Protein AF-A0A2G2H7H7-F1 (afdb_monomer)

Mean predicted aligned error: 3.92 Å

Nearest PDB structures (foldseek):
  6vbb-assembly1_B  TM=6.803E-01  e=1.592E-05  Acinetobacter baumannii
  7jti-assembly1_A  TM=6.020E-01  e=2.065E-05  Bos taurus
  1j7x-assembly1_A  TM=6.066E-01  e=2.857E-05  Xenopus laevis
  7jti-assembly1_C  TM=6.155E-01  e=2.007E-04  Bos taurus
  3dor-assembly1_B  TM=5.879E-01  e=1.505E-03  Chlamydia trachomatis

Structure (mmCIF, N/CA/C/O backbone):
data_AF-A0A2G2H7H7-F1
#
_entry.id   AF-A0A2G2H7H7-F1
#
loop_
_atom_site.group_PDB
_atom_site.id
_atom_site.type_symbol
_atom_site.label_atom_id
_atom_site.label_alt_id
_atom_site.label_comp_id
_atom_site.label_asym_id
_atom_site.label_entity_id
_atom_site.label_seq_id
_atom_site.pdbx_PDB_ins_code
_atom_site.Cartn_x
_atom_site.Cartn_y
_atom_site.Cartn_z
_atom_site.occupancy
_atom_site.B_iso_or_equiv
_atom_site.auth_seq_id
_atom_site.auth_comp_id
_atom_site.auth_asym_id
_atom_site.auth_atom_id
_atom_site.pdbx_PDB_model_num
ATOM 1 N N . MET A 1 1 ? -8.771 8.136 7.643 1.00 93.81 1 MET A N 1
ATOM 2 C CA . MET A 1 1 ? -8.710 7.164 6.532 1.00 93.81 1 MET A CA 1
ATOM 3 C C . MET A 1 1 ? -7.569 7.557 5.609 1.00 93.81 1 MET A C 1
ATOM 5 O O . MET A 1 1 ? -7.350 8.749 5.435 1.00 93.81 1 MET A O 1
ATOM 9 N N . VAL A 1 2 ? -6.827 6.587 5.082 1.00 97.81 2 VAL A N 1
ATOM 10 C CA . VAL A 1 2 ? -5.738 6.774 4.118 1.00 97.81 2 VAL A CA 1
ATOM 11 C C . VAL A 1 2 ? -6.057 5.892 2.916 1.00 97.81 2 VAL A C 1
ATOM 13 O O . VAL A 1 2 ? -5.964 4.669 3.007 1.00 97.81 2 VAL A O 1
ATOM 16 N N . ASP A 1 3 ? -6.485 6.512 1.821 1.00 98.25 3 ASP A N 1
ATOM 17 C CA . ASP A 1 3 ? -6.827 5.808 0.588 1.00 98.25 3 ASP A CA 1
ATOM 18 C C . ASP A 1 3 ? -5.581 5.674 -0.297 1.00 98.25 3 ASP A C 1
ATOM 20 O O . ASP A 1 3 ? -5.002 6.669 -0.733 1.00 98.25 3 ASP A O 1
ATOM 24 N N . LEU A 1 4 ? -5.136 4.437 -0.506 1.00 98.50 4 LEU A N 1
ATOM 25 C CA . LEU A 1 4 ? -3.997 4.076 -1.351 1.00 98.50 4 LEU A CA 1
ATOM 26 C C . LEU A 1 4 ? -4.438 3.263 -2.574 1.00 98.50 4 LEU A C 1
ATOM 28 O O . LEU A 1 4 ? -3.588 2.692 -3.268 1.00 98.50 4 LEU A O 1
ATOM 32 N N . ARG A 1 5 ? -5.746 3.197 -2.859 1.00 98.31 5 ARG A N 1
ATOM 33 C CA . ARG A 1 5 ? -6.246 2.592 -4.095 1.00 98.31 5 ARG A CA 1
ATOM 34 C C . ARG A 1 5 ? -5.633 3.310 -5.289 1.00 98.31 5 ARG A C 1
ATOM 36 O O . ARG A 1 5 ? -5.558 4.536 -5.313 1.00 98.31 5 ARG A O 1
ATOM 43 N N . ASN A 1 6 ? -5.198 2.538 -6.280 1.00 98.00 6 ASN A N 1
ATOM 44 C CA . ASN A 1 6 ? -4.581 3.050 -7.508 1.00 98.00 6 ASN A CA 1
ATOM 45 C C . ASN A 1 6 ? -3.296 3.870 -7.288 1.00 98.00 6 ASN A C 1
ATOM 47 O O . ASN A 1 6 ? -2.845 4.571 -8.193 1.00 98.00 6 ASN A O 1
ATOM 51 N N . ASN A 1 7 ? -2.685 3.793 -6.102 1.00 98.12 7 ASN A N 1
ATOM 52 C CA . ASN A 1 7 ? -1.407 4.435 -5.845 1.00 98.12 7 ASN A CA 1
ATOM 53 C C . ASN A 1 7 ? -0.256 3.513 -6.279 1.00 98.12 7 ASN A C 1
ATOM 55 O O . ASN A 1 7 ? 0.098 2.563 -5.579 1.00 98.12 7 ASN A O 1
ATOM 59 N N . GLY A 1 8 ? 0.348 3.832 -7.425 1.00 95.81 8 GLY A N 1
ATOM 60 C CA . GLY A 1 8 ? 1.459 3.073 -8.008 1.00 95.81 8 GLY A CA 1
ATOM 61 C C . GLY A 1 8 ? 2.809 3.221 -7.290 1.00 95.81 8 GLY A C 1
ATOM 62 O O . GLY A 1 8 ? 3.788 2.611 -7.713 1.00 95.81 8 GLY A O 1
ATOM 63 N N . GLY A 1 9 ? 2.896 4.028 -6.227 1.00 94.06 9 GLY A N 1
ATOM 64 C CA . GLY A 1 9 ? 4.106 4.191 -5.427 1.00 94.06 9 GLY A CA 1
ATOM 65 C C . GLY A 1 9 ? 4.668 5.611 -5.441 1.00 94.06 9 GLY A C 1
ATOM 66 O O . GLY A 1 9 ? 3.944 6.590 -5.292 1.00 94.06 9 GLY A O 1
ATOM 67 N N . GLY A 1 10 ? 5.994 5.726 -5.518 1.00 92.69 10 GLY A N 1
ATOM 68 C CA . GLY A 1 10 ? 6.714 6.997 -5.412 1.00 92.69 10 GLY A CA 1
ATOM 69 C C . GLY A 1 10 ? 7.839 6.945 -4.382 1.00 92.69 10 GLY A C 1
ATOM 70 O O . GLY A 1 10 ? 8.380 5.886 -4.075 1.00 92.69 10 GLY A O 1
ATOM 71 N N . ASN A 1 11 ? 8.217 8.099 -3.834 1.00 91.88 11 ASN A N 1
ATOM 72 C CA . ASN A 1 11 ? 9.375 8.190 -2.948 1.00 91.88 11 ASN A CA 1
ATOM 73 C C . ASN A 1 11 ? 8.979 8.149 -1.464 1.00 91.88 11 ASN A C 1
ATOM 75 O O . ASN A 1 11 ? 8.156 8.949 -1.013 1.00 91.88 11 ASN A O 1
ATOM 79 N N . LYS A 1 12 ? 9.662 7.312 -0.668 1.00 93.44 12 LYS A N 1
ATOM 80 C CA . LYS A 1 12 ? 9.478 7.241 0.793 1.00 93.44 12 LYS A CA 1
ATOM 81 C C . LYS A 1 12 ? 9.632 8.590 1.503 1.00 93.44 12 LYS A C 1
ATOM 83 O O . LYS A 1 12 ? 9.018 8.804 2.540 1.00 93.44 12 LYS A O 1
ATOM 88 N N . LYS A 1 13 ? 1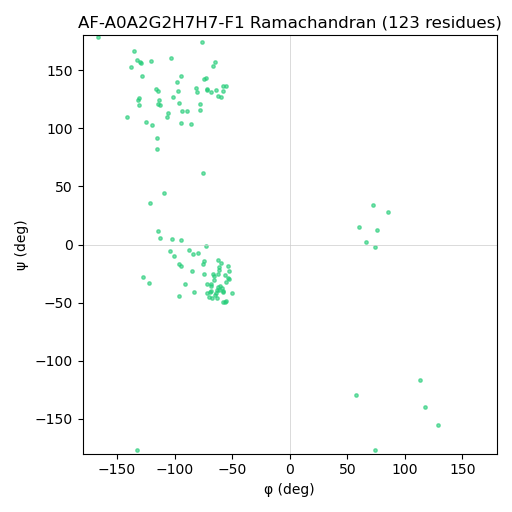0.435 9.512 0.955 1.00 95.12 13 LYS A N 1
ATOM 89 C CA . LYS A 1 13 ? 10.621 10.867 1.505 1.00 95.12 13 LYS A CA 1
ATOM 90 C C . LYS A 1 13 ? 9.319 11.677 1.518 1.00 95.12 13 LYS A C 1
ATOM 92 O O . LYS A 1 13 ? 9.187 12.564 2.351 1.00 95.12 13 LYS A O 1
ATOM 97 N N . LEU A 1 14 ? 8.376 11.356 0.629 1.00 95.94 14 LEU A N 1
ATOM 98 C CA . LEU A 1 14 ? 7.062 11.995 0.561 1.00 95.94 14 LEU A CA 1
ATOM 99 C C . LEU A 1 14 ? 6.022 11.266 1.421 1.00 95.94 14 LEU A C 1
ATOM 101 O O . LEU A 1 14 ? 5.170 11.917 2.012 1.00 95.94 14 LEU A O 1
ATOM 105 N N . SER A 1 15 ? 6.102 9.935 1.545 1.00 96.44 15 SER A N 1
ATOM 106 C CA . SER A 1 15 ? 5.137 9.158 2.339 1.00 96.44 15 SER A CA 1
ATOM 107 C C . SER A 1 15 ? 5.454 9.119 3.838 1.00 96.44 15 SER A C 1
ATOM 109 O O . SER A 1 15 ? 4.560 9.211 4.674 1.00 96.44 15 SER A O 1
ATOM 111 N N . ASP A 1 16 ? 6.724 8.978 4.217 1.00 97.00 16 ASP A N 1
ATOM 112 C CA . ASP A 1 16 ? 7.112 8.702 5.606 1.00 97.00 16 ASP A CA 1
ATOM 113 C C . ASP A 1 16 ? 6.806 9.842 6.599 1.00 97.00 16 ASP A C 1
ATOM 115 O O . ASP A 1 16 ? 6.473 9.524 7.746 1.00 97.00 16 ASP A O 1
ATOM 119 N N . PRO A 1 17 ? 6.814 11.140 6.219 1.00 97.81 17 PRO A N 1
ATOM 120 C CA . PRO A 1 17 ? 6.366 12.210 7.113 1.00 97.81 17 PRO A CA 1
ATOM 121 C C . PRO A 1 17 ? 4.941 12.010 7.658 1.00 97.81 17 PRO A C 1
ATOM 123 O O . PRO A 1 17 ? 4.674 12.352 8.814 1.00 97.81 17 PRO A O 1
ATOM 126 N N . PHE A 1 18 ? 4.042 11.381 6.890 1.00 97.56 18 PHE A N 1
ATOM 127 C CA . PHE A 1 18 ? 2.670 11.110 7.329 1.00 97.56 18 PHE A CA 1
ATOM 128 C C . PHE A 1 18 ? 2.593 10.099 8.481 1.00 97.56 18 PHE A C 1
ATOM 130 O O . PHE A 1 18 ? 1.668 10.175 9.286 1.00 97.56 18 PHE A O 1
ATOM 137 N N . LEU A 1 19 ? 3.580 9.207 8.646 1.00 97.50 19 LEU A N 1
ATOM 138 C CA . LEU A 1 19 ? 3.609 8.263 9.775 1.00 97.50 19 LEU A CA 1
ATOM 139 C C . LEU A 1 19 ? 3.662 8.992 11.121 1.00 97.50 19 LEU A C 1
ATOM 141 O O . LEU A 1 19 ? 3.057 8.548 12.095 1.00 97.50 19 LEU A O 1
ATOM 145 N N . LYS A 1 20 ? 4.370 10.129 11.176 1.00 95.50 20 LYS A N 1
ATOM 146 C CA . LYS A 1 20 ? 4.448 10.959 12.382 1.00 95.50 20 LYS A CA 1
ATOM 147 C C . LYS A 1 20 ? 3.110 11.640 12.670 1.00 95.50 20 LYS A C 1
ATOM 149 O O . LYS A 1 20 ? 2.700 11.676 13.824 1.00 95.50 20 LYS A O 1
ATOM 154 N N . LEU A 1 21 ? 2.432 12.139 11.634 1.00 96.25 21 LEU A N 1
ATOM 155 C CA . LEU A 1 21 ? 1.134 12.818 11.752 1.00 96.25 21 LEU A CA 1
ATOM 156 C C . LEU A 1 21 ? 0.010 11.862 12.173 1.00 96.25 21 LEU A C 1
ATOM 158 O O . LEU A 1 21 ? -0.894 12.246 12.909 1.00 96.25 21 LEU A O 1
ATOM 162 N N . LEU A 1 22 ? 0.083 10.611 11.719 1.00 96.50 22 LEU A N 1
ATOM 163 C CA . LEU A 1 22 ? -0.917 9.579 11.988 1.00 96.50 22 LEU A CA 1
ATOM 164 C C . LEU A 1 22 ? -0.655 8.804 13.290 1.00 96.50 22 LEU A C 1
ATOM 166 O O . LEU A 1 22 ? -1.471 7.976 13.697 1.00 96.50 22 LEU A O 1
ATOM 170 N N . LYS A 1 23 ? 0.462 9.067 13.980 1.00 94.69 23 LYS A N 1
AT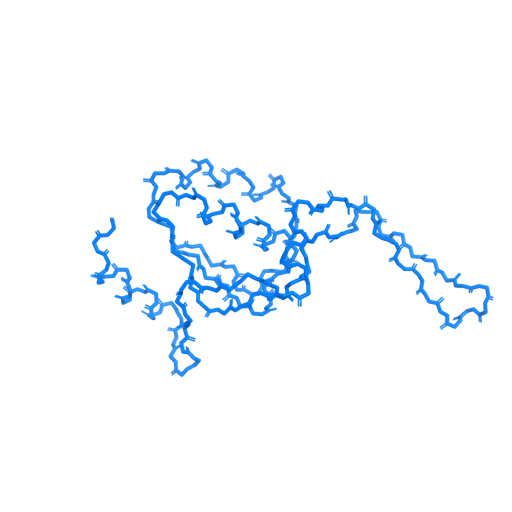OM 171 C CA . LYS A 1 23 ? 0.779 8.419 15.255 1.00 94.69 23 LYS A CA 1
ATOM 172 C C . LYS A 1 23 ? -0.277 8.775 16.309 1.00 94.69 23 LYS A C 1
ATOM 174 O O . LYS A 1 23 ? -0.557 9.945 16.550 1.00 94.69 23 LYS A O 1
ATOM 179 N N . GLY A 1 24 ? -0.836 7.754 16.962 1.00 93.19 24 GLY A N 1
ATOM 180 C CA . GLY A 1 24 ? -1.881 7.923 17.981 1.00 93.19 24 GLY A CA 1
ATOM 181 C C . GLY A 1 24 ? -3.269 8.249 17.418 1.00 93.19 24 GLY A C 1
ATOM 182 O O . GLY A 1 24 ? -4.143 8.649 18.178 1.00 93.19 24 GLY A O 1
ATOM 183 N N . LYS A 1 25 ? -3.473 8.109 16.102 1.00 94.75 25 LYS A N 1
ATOM 184 C CA . LYS A 1 25 ? -4.783 8.220 15.450 1.00 94.75 25 LYS A CA 1
ATOM 185 C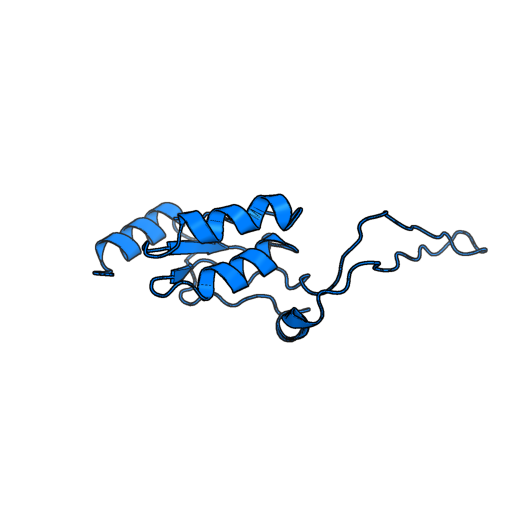 C . LYS A 1 25 ? -5.319 6.833 15.092 1.00 94.75 25 LYS A C 1
ATOM 187 O O . LYS A 1 25 ? -4.543 5.888 14.951 1.00 94.75 25 LYS A O 1
ATOM 192 N N . ASN A 1 26 ? -6.628 6.753 14.874 1.00 95.56 26 ASN A N 1
ATOM 193 C CA . ASN A 1 26 ? -7.258 5.599 14.238 1.00 95.56 26 ASN A CA 1
ATOM 194 C C . ASN A 1 26 ? -7.018 5.681 12.723 1.00 95.56 26 ASN A C 1
ATOM 196 O O . ASN A 1 26 ? -7.372 6.673 12.077 1.00 95.56 26 ASN A O 1
ATOM 200 N N . VAL A 1 27 ? -6.371 4.663 12.157 1.00 97.56 27 VAL A N 1
ATOM 201 C CA . VAL A 1 27 ? -5.888 4.667 10.772 1.00 97.56 27 VAL A CA 1
ATOM 202 C C . VAL A 1 27 ? -6.536 3.534 9.990 1.00 97.56 27 VAL A C 1
ATOM 204 O O . VAL A 1 27 ? -6.125 2.387 10.068 1.00 97.56 27 VAL A O 1
ATOM 207 N N . PHE A 1 28 ? -7.516 3.876 9.166 1.00 98.31 28 PHE A N 1
ATOM 208 C CA . PHE A 1 28 ? -8.127 2.945 8.219 1.00 98.31 28 PHE A CA 1
ATOM 209 C C . PHE A 1 28 ? -7.416 3.082 6.875 1.00 98.31 28 PHE A C 1
ATOM 211 O O . PHE A 1 28 ? -7.445 4.168 6.290 1.00 98.31 28 PHE A O 1
ATOM 218 N N . ILE A 1 29 ? -6.730 2.028 6.440 1.00 98.69 29 ILE A N 1
ATOM 219 C CA . ILE A 1 29 ? -5.914 1.984 5.220 1.00 98.69 29 ILE A CA 1
ATOM 220 C C . ILE A 1 29 ? -6.725 1.264 4.152 1.00 98.69 29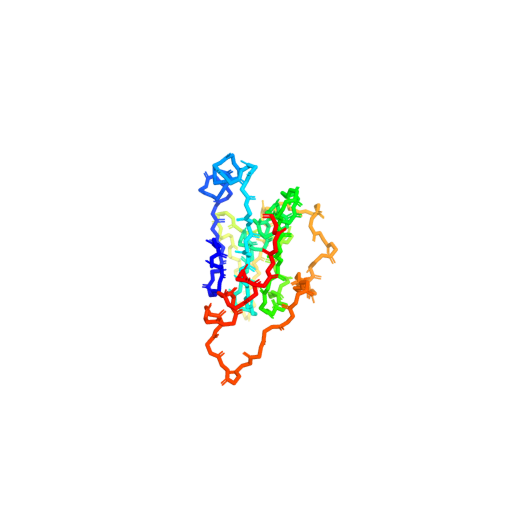 ILE A C 1
ATOM 222 O O . ILE A 1 29 ? -7.158 0.146 4.404 1.00 98.69 29 ILE A O 1
ATOM 226 N N . ILE A 1 30 ? -6.907 1.859 2.977 1.00 98.75 30 ILE A N 1
ATOM 227 C CA . ILE A 1 30 ? -7.639 1.221 1.876 1.00 98.75 30 ILE A CA 1
ATOM 228 C C . ILE A 1 30 ? -6.669 0.939 0.734 1.00 98.75 30 ILE A C 1
ATOM 230 O O . ILE A 1 30 ? -6.016 1.861 0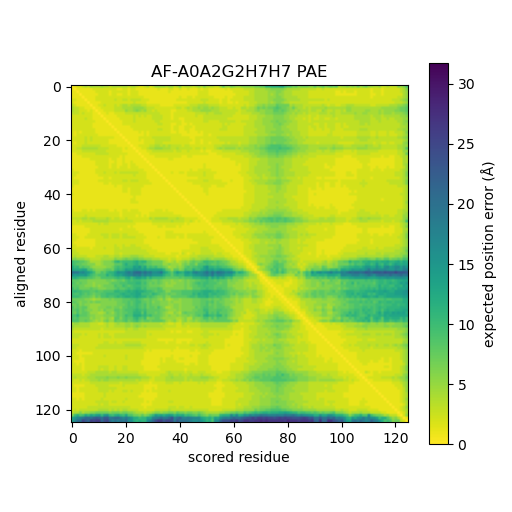.249 1.00 98.75 30 ILE A O 1
ATOM 234 N N . THR A 1 31 ? -6.576 -0.315 0.291 1.00 98.88 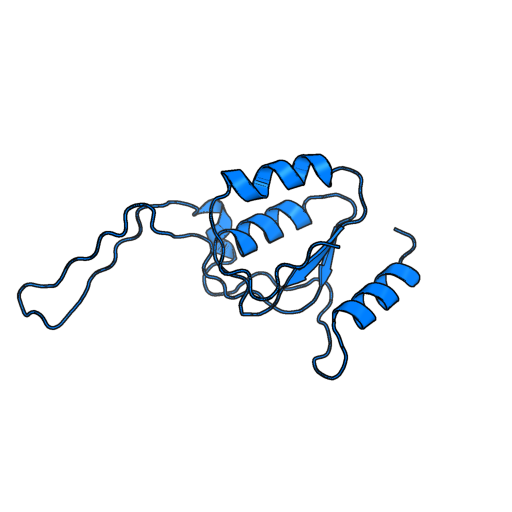31 THR A N 1
ATOM 235 C CA . THR A 1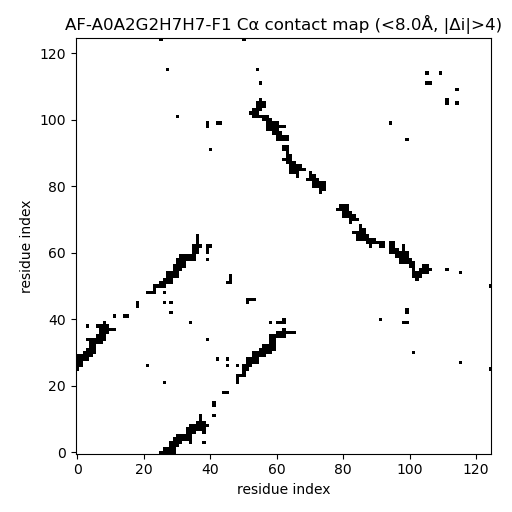 31 ? -5.725 -0.710 -0.846 1.00 98.88 31 THR A CA 1
ATOM 236 C C . THR A 1 31 ? -6.479 -1.552 -1.858 1.00 98.88 31 THR A C 1
ATOM 238 O O . THR A 1 31 ? -7.449 -2.222 -1.513 1.00 98.88 31 THR A O 1
ATOM 241 N N . ASN A 1 32 ? -5.993 -1.574 -3.097 1.00 98.56 32 ASN A N 1
ATOM 242 C CA . ASN A 1 32 ? -6.432 -2.516 -4.125 1.00 98.56 32 ASN A CA 1
ATOM 243 C C . ASN A 1 32 ? -5.231 -3.157 -4.841 1.00 98.56 32 ASN A C 1
ATOM 245 O O . ASN A 1 32 ? -4.080 -2.869 -4.513 1.00 98.56 32 ASN A O 1
ATOM 249 N N . SER A 1 33 ? -5.494 -3.991 -5.850 1.00 97.94 33 SER A N 1
ATOM 250 C CA . SER A 1 33 ? -4.450 -4.622 -6.672 1.00 97.94 33 SER A CA 1
ATOM 251 C C . SER A 1 33 ? -3.580 -3.626 -7.452 1.00 97.94 33 SER A C 1
ATOM 253 O O . SER A 1 33 ? -2.517 -3.998 -7.933 1.00 97.94 33 SER A O 1
ATOM 255 N N . PHE A 1 34 ? -3.988 -2.356 -7.545 1.00 98.25 34 PHE A N 1
ATOM 256 C CA . PHE A 1 34 ? -3.209 -1.268 -8.144 1.00 98.25 34 PHE A CA 1
ATOM 257 C C . PHE A 1 34 ? -2.393 -0.466 -7.117 1.00 98.25 34 PHE A C 1
ATOM 259 O O . PHE A 1 34 ? -1.762 0.529 -7.473 1.00 98.25 34 PHE A O 1
ATOM 266 N N . THR A 1 35 ? -2.393 -0.866 -5.844 1.00 98.69 35 THR A N 1
ATOM 267 C CA . THR A 1 35 ? -1.444 -0.362 -4.849 1.00 98.69 35 THR A CA 1
ATOM 268 C C . THR A 1 35 ? -0.101 -1.072 -5.052 1.00 98.69 35 THR A C 1
ATOM 270 O O . THR A 1 35 ? -0.021 -2.290 -4.881 1.00 98.69 35 THR A O 1
ATOM 273 N N . VAL A 1 36 ? 0.947 -0.323 -5.419 1.00 97.50 36 VAL A N 1
ATOM 274 C CA . VAL A 1 36 ? 2.253 -0.873 -5.848 1.00 97.50 36 VAL A CA 1
ATOM 275 C C . VAL A 1 36 ? 3.425 -0.169 -5.148 1.00 97.50 36 VAL A C 1
ATOM 277 O O . VAL A 1 36 ? 3.306 0.972 -4.686 1.00 97.50 36 VAL A O 1
ATOM 280 N N . SER A 1 37 ? 4.591 -0.816 -5.084 1.00 95.94 37 SER A N 1
ATOM 281 C CA . SER A 1 37 ? 5.876 -0.179 -4.772 1.00 95.94 37 SER A CA 1
ATOM 282 C C . SER A 1 37 ? 5.853 0.533 -3.415 1.00 95.94 37 SER A C 1
ATOM 284 O O . SER A 1 37 ? 5.469 -0.051 -2.397 1.00 95.94 37 SER A O 1
ATOM 286 N N . ASN A 1 38 ? 6.265 1.801 -3.340 1.00 97.00 38 ASN A N 1
ATOM 287 C CA . ASN A 1 38 ? 6.302 2.530 -2.076 1.00 97.00 38 ASN A CA 1
ATOM 288 C C . ASN A 1 38 ? 4.918 2.671 -1.413 1.00 97.00 38 ASN A C 1
ATOM 290 O O . ASN A 1 38 ? 4.869 2.838 -0.198 1.00 97.00 38 ASN A O 1
ATOM 294 N N . ALA A 1 39 ? 3.804 2.564 -2.145 1.00 98.25 39 ALA A N 1
ATOM 295 C CA . ALA A 1 39 ? 2.477 2.555 -1.527 1.00 98.25 39 ALA A CA 1
ATOM 296 C C . ALA A 1 39 ? 2.252 1.269 -0.712 1.00 98.25 39 ALA A C 1
ATOM 298 O O . ALA A 1 39 ? 1.701 1.312 0.391 1.00 98.25 39 ALA A O 1
ATOM 299 N N . GLU A 1 40 ? 2.779 0.135 -1.181 1.00 98.50 40 GLU A N 1
ATOM 300 C CA . GLU A 1 40 ? 2.809 -1.114 -0.417 1.00 98.50 40 GLU A CA 1
ATOM 301 C C . GLU A 1 40 ? 3.756 -0.991 0.785 1.00 98.50 40 GLU A C 1
ATOM 303 O O . GLU A 1 40 ? 3.379 -1.293 1.920 1.00 98.50 40 GLU A O 1
ATOM 308 N N . GLN A 1 41 ? 4.960 -0.438 0.588 1.00 98.06 41 GLN A N 1
ATOM 309 C CA . GLN A 1 41 ? 5.893 -0.191 1.698 1.00 98.06 41 GLN A CA 1
ATOM 310 C C . GLN A 1 41 ? 5.272 0.706 2.774 1.00 98.06 41 GLN A C 1
ATOM 312 O O . GLN A 1 41 ? 5.462 0.478 3.971 1.00 98.06 41 GLN A O 1
ATOM 317 N N . PHE A 1 42 ? 4.531 1.732 2.359 1.00 98.50 42 PHE A N 1
ATOM 318 C CA . PHE A 1 42 ? 3.826 2.639 3.249 1.00 98.50 42 PHE A CA 1
ATOM 319 C C . PHE A 1 42 ? 2.669 1.936 3.963 1.00 98.50 42 PHE A C 1
ATOM 321 O O . PHE A 1 42 ? 2.551 2.088 5.176 1.00 98.50 42 PHE A O 1
ATOM 328 N N . THR A 1 43 ? 1.914 1.074 3.276 1.00 98.62 43 THR A N 1
ATOM 329 C CA . THR A 1 43 ? 0.892 0.203 3.884 1.00 98.62 43 THR A CA 1
ATOM 330 C C . THR A 1 43 ? 1.492 -0.645 5.011 1.00 98.62 43 THR A C 1
ATOM 332 O O . THR A 1 43 ? 0.993 -0.608 6.135 1.00 98.62 43 THR A O 1
ATOM 335 N N . VAL A 1 44 ? 2.630 -1.318 4.783 1.00 98.44 44 VAL A N 1
ATOM 336 C CA . VAL A 1 44 ? 3.323 -2.102 5.831 1.00 98.44 44 VAL A CA 1
ATOM 337 C C . VAL A 1 44 ? 3.720 -1.236 7.030 1.00 98.44 44 VAL A C 1
ATOM 339 O O . VAL A 1 44 ? 3.673 -1.698 8.171 1.00 98.44 44 VAL A O 1
ATOM 342 N N . LYS A 1 45 ? 4.136 0.015 6.801 1.00 98.12 45 LYS A N 1
ATOM 343 C CA . LYS A 1 45 ? 4.491 0.947 7.883 1.00 98.12 45 LYS A CA 1
ATOM 344 C C . LYS A 1 45 ? 3.252 1.435 8.638 1.00 98.12 45 LYS A C 1
ATOM 346 O O . LYS A 1 45 ? 3.292 1.475 9.864 1.00 98.12 45 LYS A O 1
ATOM 351 N N . LEU A 1 46 ? 2.163 1.759 7.940 1.00 98.31 46 LEU A N 1
ATOM 352 C CA . LEU A 1 46 ? 0.900 2.194 8.540 1.00 98.31 46 LEU A CA 1
ATOM 353 C C . LEU A 1 46 ? 0.283 1.099 9.415 1.00 98.31 46 LEU A C 1
ATOM 355 O O . LEU A 1 46 ? -0.153 1.405 10.519 1.00 98.31 46 LEU A O 1
ATOM 359 N N . LYS A 1 47 ? 0.346 -0.175 8.998 1.00 97.56 47 LYS A N 1
ATOM 360 C CA . LYS A 1 47 ? -0.123 -1.324 9.802 1.00 97.56 47 LYS A CA 1
ATOM 361 C C . LYS A 1 47 ? 0.592 -1.475 11.154 1.00 97.56 47 LYS A C 1
ATOM 363 O O . LYS A 1 47 ? 0.114 -2.199 12.015 1.00 97.56 47 LYS A O 1
ATOM 368 N N . LYS A 1 48 ? 1.739 -0.814 11.363 1.00 96.69 48 LYS A N 1
ATOM 369 C CA . LYS A 1 48 ? 2.448 -0.802 12.658 1.00 96.69 48 LYS A CA 1
ATOM 370 C C . LYS A 1 48 ? 1.913 0.252 13.630 1.00 96.69 48 LYS A C 1
ATOM 372 O O . LYS A 1 48 ? 2.350 0.289 14.779 1.00 96.69 48 LYS A O 1
ATOM 377 N N . ILE A 1 49 ? 1.023 1.141 13.190 1.00 96.06 49 ILE A N 1
ATOM 378 C CA . ILE A 1 49 ? 0.341 2.084 14.079 1.00 96.06 49 ILE A CA 1
ATOM 379 C C . ILE A 1 49 ? -0.667 1.289 14.917 1.00 96.06 49 ILE A C 1
ATOM 381 O O . ILE A 1 49 ? -1.410 0.478 14.378 1.00 96.06 49 ILE A O 1
ATOM 385 N N . LYS A 1 50 ? -0.686 1.524 16.238 1.00 93.06 50 LYS A N 1
ATOM 386 C CA . LYS A 1 50 ? -1.458 0.729 17.216 1.00 93.06 50 LYS A CA 1
ATOM 387 C C . LYS A 1 50 ? -2.931 0.533 16.825 1.00 93.06 50 LYS A C 1
ATOM 389 O O . LYS A 1 50 ? -3.443 -0.566 16.969 1.00 93.06 50 LYS A O 1
ATOM 394 N N . ASN A 1 51 ? -3.570 1.586 16.317 1.00 93.56 51 ASN A N 1
ATOM 395 C CA . ASN A 1 51 ? -4.986 1.596 15.953 1.00 93.56 51 ASN A CA 1
ATOM 396 C C . ASN A 1 51 ? -5.163 1.642 14.426 1.00 93.56 51 ASN A C 1
ATOM 398 O O . ASN A 1 51 ? -5.924 2.461 13.907 1.00 93.56 51 ASN A O 1
ATOM 402 N N . ALA A 1 52 ? -4.3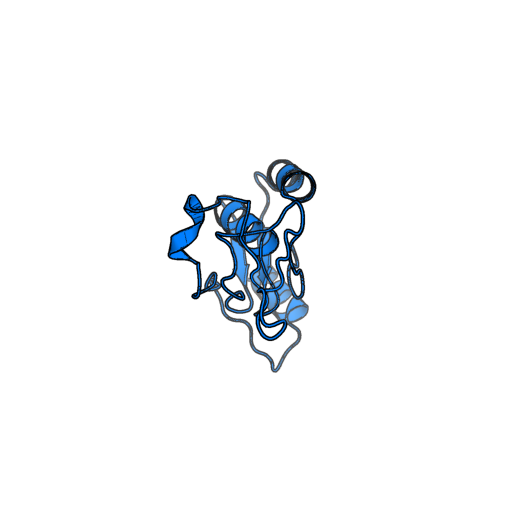95 0.831 13.695 1.00 97.00 52 ALA A N 1
ATOM 403 C CA . ALA A 1 52 ? -4.525 0.708 12.249 1.00 97.00 52 ALA A CA 1
ATOM 404 C C . ALA A 1 52 ? -5.355 -0.516 11.851 1.00 97.00 52 ALA A C 1
ATOM 406 O O . ALA A 1 52 ? -5.185 -1.590 12.421 1.00 97.00 52 ALA A O 1
ATOM 407 N N . LEU A 1 53 ? -6.199 -0.351 10.835 1.00 97.81 53 LEU A N 1
ATOM 408 C CA . LEU A 1 53 ? -6.973 -1.420 10.214 1.00 97.81 53 LEU A CA 1
ATOM 409 C C . LEU A 1 53 ? -6.824 -1.334 8.695 1.00 97.81 53 LEU A C 1
ATOM 411 O O . LEU A 1 53 ? -7.076 -0.287 8.095 1.00 97.81 53 LEU A O 1
ATOM 415 N N . HIS A 1 54 ? -6.384 -2.423 8.071 1.00 98.62 54 HIS A N 1
ATOM 416 C CA . HIS A 1 54 ? -6.181 -2.513 6.629 1.00 98.62 54 HIS A CA 1
ATOM 417 C C . HIS A 1 54 ? -7.403 -3.144 5.954 1.00 98.62 54 HIS A C 1
ATOM 419 O O . HIS A 1 54 ? -7.791 -4.265 6.266 1.00 98.62 54 HIS A O 1
ATOM 425 N N . LEU A 1 55 ? -8.003 -2.412 5.022 1.00 98.69 55 LEU A N 1
ATOM 426 C CA . LEU A 1 55 ? -9.228 -2.744 4.308 1.00 98.69 55 LEU A CA 1
ATOM 427 C C . LEU A 1 55 ? -8.978 -2.814 2.794 1.00 98.69 55 LEU A C 1
ATOM 429 O O . LEU A 1 55 ? -8.060 -2.179 2.268 1.00 98.69 55 LEU A O 1
ATOM 433 N N . GLY A 1 56 ? -9.849 -3.520 2.081 1.00 98.44 56 GLY A N 1
ATOM 434 C CA . GLY A 1 56 ? -9.913 -3.491 0.618 1.00 98.44 56 GLY A CA 1
ATOM 435 C C . GLY A 1 56 ? -9.504 -4.821 0.016 1.00 98.44 56 GLY A C 1
ATOM 436 O O . GLY A 1 56 ? -10.173 -5.827 0.233 1.00 98.44 56 GLY A O 1
ATOM 437 N N . GLN A 1 57 ? -8.418 -4.832 -0.748 1.00 98.50 57 GLN A N 1
ATOM 438 C CA . GLN A 1 57 ? -7.899 -6.031 -1.399 1.00 98.50 57 GLN A CA 1
ATOM 439 C C . GLN A 1 57 ? -6.393 -6.171 -1.256 1.00 98.50 57 GLN A C 1
ATOM 441 O O . GLN A 1 57 ? -5.694 -5.224 -0.888 1.00 98.50 57 GLN A O 1
ATOM 446 N N . VAL A 1 58 ? -5.912 -7.374 -1.583 1.00 98.69 58 VAL A N 1
ATOM 447 C CA . VAL A 1 58 ? -4.484 -7.653 -1.699 1.00 98.69 58 VAL A CA 1
ATOM 448 C C . VAL A 1 58 ? -3.836 -6.678 -2.684 1.00 98.69 58 VAL A C 1
ATOM 450 O O . VAL A 1 58 ? -4.405 -6.363 -3.731 1.00 98.69 58 VAL A O 1
ATOM 453 N N . THR A 1 59 ? -2.671 -6.162 -2.307 1.00 98.75 59 THR A N 1
ATOM 454 C CA . THR A 1 59 ? -1.869 -5.272 -3.156 1.00 98.75 59 THR A CA 1
ATOM 455 C C . THR A 1 59 ? -1.144 -6.050 -4.258 1.00 98.75 59 THR A C 1
ATOM 457 O O . THR A 1 59 ? -1.188 -7.278 -4.282 1.00 98.75 59 THR A O 1
ATOM 460 N N . MET A 1 60 ? -0.471 -5.352 -5.177 1.00 98.38 60 MET A N 1
ATOM 461 C CA . MET A 1 60 ? 0.170 -5.978 -6.343 1.00 98.38 60 MET A CA 1
ATOM 462 C C . MET A 1 60 ? 1.284 -6.974 -5.984 1.00 98.38 60 MET A C 1
ATOM 464 O O . MET A 1 60 ? 1.450 -7.984 -6.663 1.00 98.38 60 MET A O 1
ATOM 468 N N . GLY A 1 61 ? 2.068 -6.697 -4.938 1.00 97.75 61 GLY A N 1
ATOM 469 C CA . GLY A 1 61 ? 3.224 -7.508 -4.563 1.00 97.75 61 GLY A CA 1
ATOM 470 C C . GLY A 1 61 ? 4.514 -7.146 -5.292 1.00 97.75 61 GLY A C 1
ATOM 471 O O . GLY A 1 61 ? 5.368 -8.013 -5.440 1.00 97.75 61 GLY A O 1
ATOM 472 N N . ALA A 1 62 ? 4.689 -5.897 -5.723 1.00 95.69 62 ALA A N 1
ATOM 473 C CA . ALA A 1 62 ? 5.946 -5.413 -6.296 1.00 95.69 62 ALA A CA 1
ATOM 474 C C . ALA A 1 62 ? 6.524 -4.332 -5.373 1.00 95.69 62 ALA A C 1
ATOM 476 O O . ALA A 1 62 ? 6.310 -3.137 -5.574 1.00 95.69 62 ALA A O 1
ATOM 477 N N . ILE A 1 63 ? 7.217 -4.760 -4.312 1.00 96.19 63 ILE A N 1
ATOM 478 C CA . ILE A 1 63 ? 7.502 -3.941 -3.118 1.00 96.19 63 ILE A CA 1
ATOM 479 C C . ILE A 1 63 ? 8.989 -3.904 -2.739 1.00 96.19 63 ILE A C 1
ATOM 481 O O . ILE A 1 63 ? 9.445 -2.931 -2.126 1.00 96.19 63 ILE A O 1
ATOM 485 N N . SER A 1 64 ? 9.744 -4.947 -3.076 1.00 94.31 64 SER A N 1
ATOM 486 C CA . SER A 1 64 ? 11.098 -5.202 -2.558 1.00 94.31 64 SER A CA 1
ATOM 487 C C . SER A 1 64 ? 12.206 -4.696 -3.471 1.00 94.31 64 SER A C 1
ATOM 489 O O . SER A 1 64 ? 13.337 -4.526 -3.016 1.00 94.31 64 SER A O 1
ATOM 491 N N . TYR A 1 65 ? 11.871 -4.416 -4.727 1.00 90.25 65 TYR A N 1
ATOM 492 C CA . TYR A 1 65 ? 12.799 -3.965 -5.753 1.00 90.25 65 TYR A CA 1
ATOM 493 C C . TYR A 1 65 ? 12.268 -2.710 -6.447 1.00 90.25 65 TYR A C 1
ATOM 495 O O . TYR A 1 65 ? 11.068 -2.431 -6.436 1.00 90.25 65 TYR A O 1
ATOM 503 N N . GLY A 1 66 ? 13.166 -1.918 -7.027 1.00 85.00 66 GLY A N 1
ATOM 504 C CA . GLY A 1 66 ? 12.802 -0.679 -7.706 1.00 85.00 66 GLY A CA 1
ATOM 505 C C . GLY A 1 66 ? 13.933 -0.117 -8.555 1.00 85.00 66 GLY A C 1
ATOM 506 O O . GLY A 1 66 ? 15.031 -0.677 -8.602 1.00 85.00 66 GLY A O 1
ATOM 507 N N . MET A 1 67 ? 13.633 0.996 -9.220 1.00 85.00 67 MET A N 1
ATOM 508 C CA . MET A 1 67 ? 14.547 1.725 -10.094 1.00 85.00 67 MET A CA 1
ATOM 509 C C . MET A 1 67 ? 14.523 3.213 -9.729 1.00 85.00 67 MET A C 1
ATOM 511 O O . MET A 1 67 ? 13.457 3.826 -9.719 1.00 85.00 67 MET A O 1
ATOM 515 N N . ASN A 1 68 ? 15.686 3.800 -9.457 1.00 80.31 68 ASN A N 1
ATOM 516 C CA . ASN A 1 68 ? 15.865 5.241 -9.286 1.00 80.31 68 ASN A CA 1
ATOM 517 C C . ASN A 1 68 ? 16.342 5.903 -10.578 1.00 80.31 68 ASN A C 1
ATOM 519 O O . ASN A 1 68 ? 15.849 6.973 -10.924 1.00 80.31 68 ASN A O 1
ATOM 523 N N . TYR A 1 69 ? 17.310 5.293 -11.267 1.00 76.94 69 TYR A N 1
ATOM 524 C CA . TYR A 1 69 ? 17.996 5.927 -12.399 1.00 76.94 69 TYR A CA 1
ATOM 525 C C . TYR A 1 69 ? 17.543 5.410 -13.767 1.00 76.94 69 TYR A C 1
ATOM 527 O O . TYR A 1 69 ? 17.931 5.972 -14.786 1.00 76.94 69 TYR A O 1
ATOM 535 N N . GLY A 1 70 ? 16.678 4.391 -13.800 1.00 70.50 70 GLY A N 1
ATOM 536 C CA . GLY A 1 70 ? 16.028 3.968 -15.040 1.00 70.50 70 GLY A CA 1
ATOM 537 C C . GLY A 1 70 ? 16.957 3.253 -16.021 1.00 70.50 70 GLY A C 1
ATOM 538 O O . GLY A 1 70 ? 16.806 3.443 -17.223 1.00 70.50 70 GLY A O 1
ATOM 539 N N . TYR A 1 71 ? 17.934 2.480 -15.533 1.00 80.44 71 TYR A N 1
ATOM 540 C CA . TYR A 1 71 ? 18.850 1.764 -16.417 1.00 80.44 71 TYR A CA 1
ATOM 541 C C . TYR A 1 71 ? 18.093 0.800 -17.327 1.00 80.44 71 TYR A C 1
ATOM 543 O O . TYR A 1 71 ? 17.317 -0.040 -16.870 1.00 80.44 71 TYR A O 1
ATOM 551 N N . ASP A 1 72 ? 18.346 0.940 -18.620 1.00 87.38 72 ASP A N 1
ATOM 552 C CA . ASP A 1 72 ? 17.654 0.216 -19.666 1.00 87.38 72 ASP A CA 1
ATOM 553 C C . ASP A 1 72 ? 18.666 -0.164 -20.742 1.00 87.38 72 ASP A C 1
ATOM 555 O O . ASP A 1 72 ? 19.223 0.695 -21.431 1.00 87.38 72 ASP A O 1
ATOM 559 N N . TYR A 1 73 ? 18.960 -1.459 -20.826 1.00 90.00 73 TYR A N 1
ATOM 560 C CA . TYR A 1 73 ? 19.975 -1.980 -21.728 1.00 90.00 73 TYR A CA 1
ATOM 561 C C . TYR A 1 73 ? 19.324 -2.827 -22.809 1.00 90.00 73 TYR A C 1
ATOM 563 O O . TYR A 1 73 ? 18.709 -3.860 -22.532 1.00 90.00 73 TYR A O 1
ATOM 571 N N . LEU A 1 74 ? 19.512 -2.422 -24.063 1.00 94.62 74 LEU A N 1
ATOM 572 C CA . LEU A 1 74 ? 19.193 -3.263 -25.205 1.00 94.62 74 LEU A CA 1
ATOM 573 C C . LEU A 1 74 ? 20.334 -4.262 -25.423 1.00 94.62 74 LEU A C 1
ATOM 575 O O . LEU A 1 74 ? 21.509 -3.897 -25.450 1.00 94.62 74 LEU A O 1
ATOM 579 N N . THR A 1 75 ? 19.990 -5.533 -25.573 1.00 93.12 75 THR A N 1
ATOM 580 C CA . THR A 1 75 ? 20.963 -6.577 -25.923 1.00 93.12 75 THR A CA 1
ATOM 581 C C . THR A 1 75 ? 21.540 -6.355 -27.328 1.00 93.12 75 THR A C 1
ATOM 583 O O . THR A 1 75 ? 20.871 -5.741 -28.162 1.00 93.12 75 THR A O 1
ATOM 586 N N . PRO A 1 76 ? 22.741 -6.884 -27.646 1.00 95.25 76 PRO A N 1
ATOM 587 C CA . PRO A 1 76 ? 23.368 -6.684 -28.957 1.00 95.25 76 PRO A CA 1
ATOM 588 C C . PRO A 1 76 ? 22.522 -7.124 -30.161 1.00 95.25 76 PRO A C 1
ATOM 590 O O . PRO A 1 76 ? 22.686 -6.578 -31.246 1.00 95.25 76 PRO A O 1
ATOM 593 N N . SER A 1 77 ? 21.603 -8.083 -29.988 1.00 95.38 77 SER A N 1
ATOM 594 C CA . SER A 1 77 ? 20.682 -8.505 -31.054 1.00 95.38 77 SER A CA 1
ATOM 595 C C . SER A 1 77 ? 19.559 -7.502 -31.335 1.00 95.38 77 SER A C 1
ATOM 597 O O . SER A 1 77 ? 18.839 -7.648 -32.318 1.00 95.38 77 SER A O 1
ATOM 599 N N . GLY A 1 78 ? 19.344 -6.528 -30.448 1.00 94.44 78 GLY A N 1
ATOM 600 C CA . GLY A 1 78 ? 18.211 -5.608 -30.503 1.00 94.44 78 GLY A CA 1
ATOM 601 C C . GLY A 1 78 ? 16.867 -6.224 -30.097 1.00 94.44 78 GLY A C 1
ATOM 602 O O . GLY A 1 78 ? 15.865 -5.516 -30.079 1.00 94.44 78 GLY A O 1
ATOM 603 N N . SER A 1 79 ? 16.816 -7.520 -29.768 1.00 96.50 79 SER A N 1
ATOM 604 C CA . SER A 1 79 ? 15.552 -8.242 -29.535 1.00 96.50 79 SER A CA 1
ATOM 605 C C . SER A 1 79 ? 15.122 -8.296 -28.070 1.00 96.50 79 SER A C 1
ATOM 607 O O . SER A 1 79 ? 13.958 -8.563 -27.788 1.00 96.50 79 SER A O 1
ATOM 609 N N . PHE A 1 80 ? 16.041 -8.055 -27.133 1.00 94.88 80 PHE A N 1
ATOM 610 C CA . PHE A 1 80 ? 15.759 -8.129 -25.699 1.00 94.88 80 PHE A CA 1
ATOM 611 C C . PHE A 1 80 ? 16.195 -6.866 -24.976 1.00 94.88 80 PHE A C 1
ATOM 613 O O . PHE A 1 80 ? 17.237 -6.287 -25.299 1.00 94.88 80 PHE A O 1
ATOM 620 N N . ARG A 1 81 ? 15.416 -6.504 -23.958 1.00 92.12 81 ARG A N 1
ATOM 621 C CA . ARG A 1 81 ? 15.655 -5.378 -23.062 1.00 92.12 81 ARG A CA 1
ATOM 622 C C . ARG A 1 81 ? 15.883 -5.893 -21.644 1.00 92.12 81 ARG A C 1
ATOM 624 O O . ARG A 1 81 ? 15.131 -6.743 -21.173 1.00 92.12 81 ARG A O 1
ATOM 631 N N . ILE A 1 82 ? 16.914 -5.386 -20.980 1.00 90.69 82 ILE A N 1
ATOM 632 C CA . ILE A 1 82 ? 17.273 -5.733 -19.605 1.00 90.69 82 ILE A CA 1
ATOM 633 C C . ILE A 1 82 ? 17.091 -4.485 -18.745 1.00 90.69 82 ILE A C 1
ATOM 635 O O . ILE A 1 82 ? 17.734 -3.465 -18.991 1.00 90.69 82 ILE A O 1
ATOM 639 N N . LEU A 1 83 ? 16.233 -4.590 -17.729 1.00 87.44 83 LEU A N 1
ATOM 640 C CA . LEU A 1 83 ? 15.970 -3.532 -16.755 1.00 87.44 83 LEU A CA 1
ATOM 641 C C . LEU A 1 83 ? 16.434 -4.004 -15.369 1.00 87.44 83 LEU A C 1
ATOM 643 O O . LEU A 1 83 ? 15.675 -4.677 -14.668 1.00 87.44 83 LEU A O 1
ATOM 647 N N . PRO A 1 84 ? 17.689 -3.729 -14.973 1.00 86.75 84 PRO A N 1
ATOM 648 C CA . PRO A 1 84 ? 18.160 -4.073 -13.643 1.00 86.75 84 PRO A CA 1
ATOM 649 C C . PRO A 1 84 ? 17.581 -3.118 -12.597 1.00 86.75 84 PRO A C 1
ATOM 651 O O . PRO A 1 84 ? 17.465 -1.910 -12.803 1.00 86.75 84 PRO A O 1
ATOM 654 N N . THR A 1 85 ? 17.264 -3.669 -11.432 1.00 87.25 85 THR A N 1
ATOM 655 C CA . THR A 1 85 ? 16.833 -2.898 -10.264 1.00 87.25 85 THR A CA 1
ATOM 656 C C . THR A 1 85 ? 18.056 -2.335 -9.542 1.00 87.25 85 THR A C 1
ATOM 658 O O . THR A 1 85 ? 19.014 -3.070 -9.305 1.00 87.25 85 THR A O 1
ATOM 661 N N . ASP A 1 86 ? 18.023 -1.064 -9.149 1.00 85.50 86 ASP A N 1
ATOM 662 C CA . ASP A 1 86 ? 19.117 -0.370 -8.443 1.00 85.50 86 ASP A CA 1
ATOM 663 C C . ASP A 1 86 ? 18.747 0.005 -6.991 1.00 85.50 86 ASP A C 1
ATOM 665 O O . ASP A 1 86 ? 19.508 0.671 -6.285 1.00 85.50 86 ASP A O 1
ATOM 669 N N . MET A 1 87 ? 17.568 -0.430 -6.535 1.00 85.25 87 MET A N 1
ATOM 670 C CA . MET A 1 87 ? 17.075 -0.229 -5.177 1.00 85.25 87 MET A CA 1
ATOM 671 C C . MET A 1 87 ? 16.939 -1.559 -4.444 1.00 85.25 87 MET A C 1
ATOM 673 O O . MET A 1 87 ? 16.294 -2.482 -4.941 1.00 85.25 87 MET A O 1
ATOM 677 N N . ASP A 1 88 ? 17.465 -1.611 -3.221 1.00 87.69 88 ASP A N 1
ATOM 678 C CA . ASP A 1 88 ? 17.308 -2.748 -2.317 1.00 87.69 88 ASP A CA 1
ATOM 679 C C . ASP A 1 88 ? 16.325 -2.420 -1.181 1.00 87.69 88 ASP A C 1
ATOM 681 O O . ASP A 1 88 ? 16.603 -1.628 -0.270 1.00 87.69 88 ASP A O 1
ATOM 685 N N . PHE A 1 89 ? 15.152 -3.055 -1.232 1.00 92.56 89 PHE A N 1
ATOM 686 C CA . PHE A 1 89 ? 14.179 -3.078 -0.147 1.00 92.56 89 PHE A CA 1
ATOM 687 C C . PHE A 1 89 ? 13.858 -4.504 0.314 1.00 92.56 89 PHE A C 1
ATOM 689 O O . PHE A 1 89 ? 12.736 -4.774 0.752 1.00 92.56 89 PHE A O 1
ATOM 696 N N . HIS A 1 90 ? 14.851 -5.398 0.311 1.00 93.56 90 HIS A N 1
ATOM 697 C CA . HIS A 1 90 ? 14.712 -6.818 0.652 1.00 93.56 90 HIS A CA 1
ATOM 698 C C . HIS A 1 90 ? 14.032 -7.090 2.006 1.00 93.56 90 HIS A C 1
ATOM 700 O O . HIS A 1 90 ? 13.399 -8.121 2.202 1.00 93.56 90 HIS A O 1
ATOM 706 N N . LYS A 1 91 ? 14.038 -6.136 2.943 1.00 95.38 91 LYS A N 1
ATOM 707 C CA . LYS A 1 91 ? 13.235 -6.208 4.182 1.00 95.38 91 LYS A CA 1
ATOM 708 C C . LYS A 1 91 ? 11.728 -6.447 3.962 1.00 95.38 91 LYS A C 1
ATOM 710 O O . LYS A 1 91 ? 11.032 -6.815 4.908 1.00 95.38 91 LYS A O 1
ATOM 715 N N . PHE A 1 92 ? 11.212 -6.200 2.757 1.00 96.75 92 PHE A N 1
ATOM 716 C CA . PHE A 1 92 ? 9.823 -6.448 2.375 1.00 96.75 92 PHE A CA 1
ATOM 717 C C . PHE A 1 92 ? 9.624 -7.721 1.535 1.00 96.75 92 PHE A C 1
ATOM 719 O O . PHE A 1 92 ? 8.485 -8.007 1.177 1.00 96.75 92 PHE A O 1
ATOM 726 N N . ILE A 1 93 ? 10.670 -8.530 1.314 1.00 96.69 93 ILE A N 1
ATOM 727 C CA . ILE A 1 93 ? 10.668 -9.693 0.404 1.00 96.69 93 ILE A CA 1
ATOM 728 C C . ILE A 1 93 ? 9.536 -10.688 0.657 1.00 96.69 93 ILE A C 1
ATOM 730 O O . ILE A 1 93 ? 9.027 -11.310 -0.268 1.00 96.69 93 ILE A O 1
ATOM 734 N N . LYS A 1 94 ? 9.069 -10.807 1.904 1.00 97.44 94 LYS A N 1
ATOM 735 C CA . LYS A 1 94 ? 7.945 -11.688 2.251 1.00 97.44 94 LYS A CA 1
ATOM 736 C C . LYS A 1 94 ? 6.622 -11.325 1.557 1.00 97.44 94 LYS A C 1
ATOM 738 O O . LYS A 1 94 ? 5.734 -12.172 1.520 1.00 97.44 94 LYS A O 1
ATOM 743 N N . TYR A 1 95 ? 6.493 -10.094 1.063 1.00 98.00 95 TYR A N 1
ATOM 744 C CA . TYR A 1 95 ? 5.332 -9.587 0.327 1.00 98.00 95 TYR A CA 1
ATOM 745 C C . TYR A 1 95 ? 5.560 -9.568 -1.195 1.00 98.00 95 TYR A C 1
ATOM 747 O O . TYR A 1 95 ? 4.611 -9.349 -1.945 1.00 98.00 95 TYR A O 1
ATOM 755 N N . GLU A 1 96 ? 6.788 -9.805 -1.665 1.00 97.00 96 GLU A N 1
ATOM 756 C CA . GLU A 1 96 ? 7.100 -9.835 -3.095 1.00 97.00 96 GLU A CA 1
ATOM 757 C C . GLU A 1 96 ? 6.359 -10.983 -3.795 1.00 97.00 96 GLU A C 1
ATOM 759 O O . GLU A 1 96 ? 6.313 -12.105 -3.285 1.00 97.00 96 GLU A O 1
ATOM 764 N N . GLY A 1 97 ? 5.738 -10.692 -4.938 1.00 96.88 97 GLY A N 1
ATOM 765 C CA . GLY A 1 97 ? 4.899 -11.613 -5.710 1.00 96.88 97 GLY A CA 1
ATOM 766 C C . GLY A 1 97 ? 3.596 -12.038 -5.020 1.00 96.88 97 GLY A C 1
ATOM 767 O O . GLY A 1 97 ? 2.869 -12.862 -5.568 1.00 96.88 97 GLY A O 1
ATOM 768 N N . LYS A 1 98 ? 3.307 -11.523 -3.816 1.00 97.94 98 LYS A N 1
ATOM 769 C CA . LYS A 1 98 ? 2.143 -11.916 -2.998 1.00 97.94 98 LYS A CA 1
ATOM 770 C C . LYS A 1 98 ? 1.230 -10.750 -2.642 1.00 97.94 98 LYS A C 1
ATOM 772 O O . LYS A 1 98 ? 0.032 -10.952 -2.480 1.00 97.94 98 LYS A O 1
ATOM 777 N N . GLY A 1 99 ? 1.804 -9.564 -2.464 1.00 98.31 99 GLY A N 1
ATOM 778 C CA . GLY A 1 99 ? 1.106 -8.398 -1.944 1.00 98.31 99 GLY A CA 1
ATOM 779 C C . GLY A 1 99 ? 0.841 -8.478 -0.442 1.00 98.31 99 GLY A C 1
ATOM 780 O O . GLY A 1 99 ? 1.264 -9.392 0.272 1.00 98.31 99 GLY A O 1
ATOM 781 N N . ILE A 1 100 ? 0.151 -7.462 0.057 1.00 98.69 100 ILE A N 1
ATOM 782 C CA . ILE A 1 100 ? -0.228 -7.304 1.455 1.00 98.69 100 ILE A CA 1
ATOM 783 C C . ILE A 1 100 ? -1.716 -7.608 1.553 1.00 98.69 100 ILE A C 1
ATOM 785 O O . ILE A 1 100 ? -2.542 -6.855 1.040 1.00 98.69 100 ILE A O 1
ATOM 789 N N . THR A 1 101 ? -2.061 -8.701 2.226 1.00 98.56 101 THR A N 1
ATOM 790 C CA . THR A 1 101 ? -3.456 -9.076 2.471 1.00 98.56 101 THR A CA 1
ATOM 791 C C . THR A 1 101 ? -4.119 -8.081 3.436 1.00 98.56 101 THR A C 1
ATOM 793 O O . THR A 1 101 ? -3.522 -7.777 4.482 1.00 98.56 101 THR A O 1
ATOM 796 N N . PRO A 1 102 ? -5.325 -7.569 3.113 1.00 98.44 102 PRO A N 1
ATOM 797 C CA . PRO A 1 102 ? -6.098 -6.733 4.021 1.00 98.44 102 PRO A CA 1
ATOM 798 C C . PRO A 1 102 ? -6.566 -7.537 5.231 1.00 98.44 102 PRO A C 1
ATOM 800 O O . PRO A 1 102 ? -6.749 -8.750 5.154 1.00 98.44 102 PRO A O 1
ATOM 803 N N . ASP A 1 103 ? -6.777 -6.847 6.347 1.00 98.25 103 ASP A N 1
ATOM 804 C CA . ASP A 1 103 ? -7.357 -7.446 7.548 1.00 98.25 103 ASP A CA 1
ATOM 805 C C . ASP A 1 103 ? -8.856 -7.726 7.326 1.00 98.25 103 ASP A C 1
ATOM 807 O O . ASP A 1 103 ? -9.376 -8.733 7.798 1.00 98.25 103 ASP A O 1
ATOM 811 N N . ILE A 1 104 ? -9.536 -6.863 6.556 1.00 98.19 104 ILE A N 1
ATOM 812 C CA . ILE A 1 104 ? -10.919 -7.066 6.101 1.00 98.19 104 ILE A CA 1
ATOM 813 C C . ILE A 1 104 ? -10.999 -6.820 4.593 1.00 98.19 104 ILE A C 1
ATOM 815 O O . ILE A 1 104 ? -10.717 -5.720 4.108 1.00 98.19 104 ILE A O 1
ATOM 819 N N . ALA A 1 105 ? -11.418 -7.839 3.845 1.00 98.44 105 ALA A N 1
ATOM 820 C CA . ALA A 1 105 ? -11.703 -7.687 2.426 1.00 98.44 105 ALA A CA 1
ATOM 821 C C . ALA A 1 105 ? -12.997 -6.879 2.222 1.00 98.44 105 ALA A C 1
ATOM 823 O O . ALA A 1 105 ? -13.997 -7.149 2.886 1.00 98.44 105 ALA A O 1
ATOM 824 N N . LEU A 1 106 ? -12.985 -5.900 1.314 1.00 98.31 106 LEU A N 1
ATOM 825 C CA . LEU A 1 106 ? -14.185 -5.127 0.964 1.0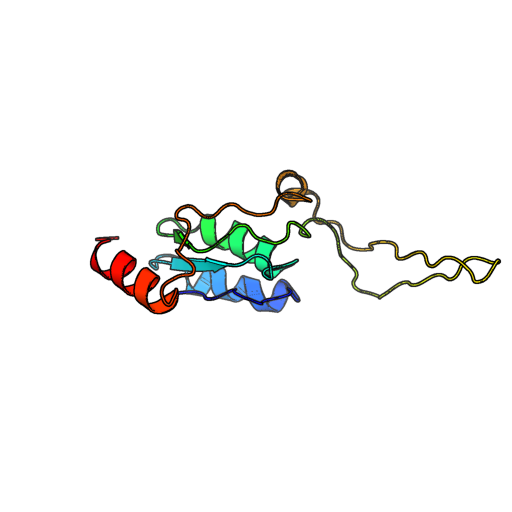0 98.31 106 LEU A CA 1
ATOM 826 C C . LEU A 1 106 ? -14.880 -5.729 -0.260 1.00 98.31 106 LEU A C 1
ATOM 828 O O . LEU A 1 106 ? -14.223 -6.232 -1.172 1.00 98.31 106 LEU A O 1
ATOM 832 N N . SER A 1 107 ? -16.213 -5.662 -0.281 1.00 97.44 107 SER A N 1
ATOM 833 C CA . SER A 1 107 ? -17.011 -6.133 -1.417 1.00 97.44 107 SER A CA 1
ATOM 834 C C . SER A 1 107 ? -16.880 -5.181 -2.604 1.00 97.44 107 SER A C 1
ATOM 836 O O . SER A 1 107 ? -16.834 -3.966 -2.426 1.00 97.44 107 SER A O 1
ATOM 838 N N . PHE A 1 108 ? -16.861 -5.719 -3.822 1.00 95.69 108 PHE A N 1
ATOM 839 C CA . PHE A 1 108 ? -16.931 -4.927 -5.052 1.00 95.69 108 PHE A CA 1
ATOM 840 C C . PHE A 1 108 ? -18.329 -4.391 -5.367 1.00 95.69 108 PHE A C 1
ATOM 842 O O . PHE A 1 108 ? -18.449 -3.458 -6.155 1.00 95.69 108 PHE A O 1
ATOM 849 N N . ASP A 1 109 ? -19.368 -4.947 -4.747 1.00 97.38 109 ASP A N 1
ATOM 850 C CA . ASP A 1 109 ? -20.766 -4.616 -5.051 1.00 97.38 109 ASP A CA 1
ATOM 851 C C . ASP A 1 109 ? -21.227 -3.306 -4.397 1.00 97.38 109 ASP A C 1
ATOM 853 O O . ASP A 1 109 ? -22.340 -2.839 -4.631 1.00 97.38 109 ASP A O 1
ATOM 857 N N . LYS A 1 110 ? -20.387 -2.716 -3.542 1.00 96.12 110 LYS A N 1
ATOM 858 C CA . LYS A 1 110 ? -20.681 -1.490 -2.802 1.00 96.12 110 LYS A CA 1
ATOM 859 C C . LYS A 1 110 ? -19.474 -0.568 -2.803 1.00 96.12 110 LYS A C 1
ATOM 861 O O . LYS A 1 110 ? -18.335 -1.029 -2.829 1.00 96.12 110 LYS A O 1
ATOM 866 N N . ASP A 1 111 ? -19.708 0.734 -2.697 1.00 97.56 111 ASP A N 1
ATOM 867 C CA . ASP A 1 111 ? -18.625 1.697 -2.562 1.00 97.56 111 ASP A CA 1
ATOM 868 C C . ASP A 1 111 ? -17.750 1.397 -1.326 1.00 97.56 111 ASP A C 1
ATOM 870 O O . ASP A 1 111 ? -18.227 1.118 -0.222 1.00 97.56 111 ASP A O 1
ATOM 874 N N . TRP A 1 112 ? -16.433 1.397 -1.525 1.00 97.69 112 TRP A N 1
ATOM 875 C CA . TRP A 1 112 ? -15.481 1.035 -0.472 1.00 97.69 112 TRP A CA 1
ATOM 876 C C . TRP A 1 112 ? -15.323 2.126 0.582 1.00 97.69 112 TRP A C 1
ATOM 878 O O . TRP A 1 112 ? -14.964 1.814 1.719 1.00 97.69 112 TRP A O 1
ATOM 888 N N . ILE A 1 113 ? -15.584 3.388 0.237 1.00 97.69 113 ILE A N 1
ATOM 889 C CA . ILE A 1 113 ? -15.595 4.473 1.215 1.00 97.69 113 ILE A CA 1
ATOM 890 C C . ILE A 1 113 ? -16.811 4.310 2.121 1.00 97.69 113 ILE A C 1
ATOM 892 O O . ILE A 1 113 ? -16.650 4.350 3.338 1.00 97.69 113 ILE A O 1
ATOM 896 N N . GLU A 1 114 ? -17.990 4.024 1.568 1.00 97.69 114 GLU A N 1
ATOM 897 C CA . GLU A 1 114 ? -19.193 3.735 2.359 1.00 97.69 114 GLU A CA 1
ATOM 898 C C . GLU A 1 114 ? -18.995 2.544 3.299 1.00 97.69 114 GLU A C 1
ATOM 900 O O . GLU A 1 114 ? -19.238 2.658 4.501 1.00 97.69 114 GLU A O 1
ATOM 905 N N . GLN A 1 115 ? -18.485 1.419 2.786 1.00 97.94 115 GLN A N 1
ATOM 906 C CA . GLN A 1 115 ? -18.166 0.255 3.621 1.00 97.94 115 GLN A CA 1
ATOM 907 C C . GLN A 1 115 ? -17.166 0.611 4.729 1.00 97.94 115 GLN A C 1
ATOM 909 O O . GLN A 1 115 ? -17.312 0.178 5.872 1.00 97.94 115 GLN A O 1
ATOM 914 N N . THR A 1 116 ? -16.160 1.433 4.414 1.00 97.38 116 THR A N 1
ATOM 915 C CA . THR A 1 116 ? -15.179 1.884 5.406 1.00 97.38 116 THR A CA 1
ATOM 916 C C . THR A 1 116 ? -15.828 2.754 6.479 1.00 97.38 116 THR A C 1
ATOM 918 O O . THR A 1 116 ? -15.552 2.554 7.658 1.00 97.38 116 THR A O 1
ATOM 921 N N . LEU A 1 117 ? -16.711 3.685 6.111 1.00 97.06 117 LEU A N 1
ATOM 922 C CA . LEU A 1 117 ? -17.452 4.514 7.066 1.00 97.06 117 LEU A CA 1
ATOM 923 C C . LEU A 1 117 ? -18.348 3.667 7.980 1.00 97.06 117 LEU A C 1
ATOM 925 O O . LEU A 1 117 ? -18.410 3.919 9.181 1.00 97.06 117 LEU A O 1
ATOM 929 N N . GLU A 1 118 ? -18.987 2.624 7.450 1.00 96.56 118 GLU A N 1
ATOM 930 C CA . GLU A 1 118 ? -19.768 1.676 8.253 1.00 96.56 118 GLU A CA 1
ATOM 931 C C . GLU A 1 118 ? -18.905 0.907 9.252 1.00 96.56 118 GLU A C 1
ATOM 933 O O . GLU A 1 118 ? -19.306 0.731 10.403 1.00 96.56 118 GLU A O 1
ATOM 938 N N . ILE A 1 119 ? -17.714 0.472 8.834 1.00 96.19 119 ILE A N 1
ATOM 939 C CA . ILE A 1 119 ? -16.744 -0.169 9.726 1.00 96.19 119 ILE A CA 1
ATOM 940 C C . ILE A 1 119 ? -16.298 0.824 10.800 1.00 96.19 119 ILE A C 1
ATOM 942 O O . ILE A 1 119 ? -16.321 0.474 11.976 1.00 96.19 119 ILE A O 1
ATOM 946 N N . ILE A 1 120 ? -15.962 2.065 10.435 1.00 94.94 120 ILE A N 1
ATOM 947 C CA . ILE A 1 120 ? -15.570 3.118 11.385 1.00 94.94 120 ILE A CA 1
ATOM 948 C C . ILE A 1 120 ? -16.665 3.333 12.432 1.00 94.94 120 ILE A C 1
ATOM 950 O O . ILE A 1 120 ? -16.374 3.298 13.621 1.00 94.94 120 ILE A O 1
ATOM 954 N N . ASN A 1 121 ? -17.921 3.484 12.010 1.00 93.88 121 ASN A N 1
ATOM 955 C CA . ASN A 1 121 ? -19.045 3.732 12.916 1.00 93.88 121 ASN A CA 1
ATOM 956 C C . ASN A 1 121 ? -19.342 2.552 13.855 1.00 93.88 121 ASN A C 1
ATOM 958 O O . ASN A 1 121 ? -19.879 2.753 14.940 1.00 93.88 121 ASN A O 1
ATOM 962 N N . LYS A 1 122 ? -19.006 1.322 13.449 1.00 91.38 122 LYS A N 1
ATOM 963 C CA . LYS A 1 122 ? -19.135 0.119 14.288 1.00 91.38 122 LYS A CA 1
ATOM 964 C C . LYS A 1 122 ? -17.929 -0.107 15.196 1.00 91.38 122 LYS A C 1
ATOM 966 O O . LYS A 1 122 ? -18.036 -0.824 16.189 1.00 91.38 122 LYS A O 1
ATOM 971 N N . THR A 1 123 ? -16.778 0.454 14.842 1.00 81.81 123 THR A N 1
ATOM 972 C CA . THR A 1 123 ? -15.523 0.203 15.539 1.00 81.81 123 THR A CA 1
ATOM 973 C C . THR A 1 123 ? -15.290 1.289 16.586 1.00 81.81 123 THR A C 1
ATOM 975 O O . THR A 1 123 ? -14.867 2.393 16.260 1.00 81.81 123 THR A O 1
ATOM 978 N N . ASN A 1 124 ? -15.498 0.958 17.863 1.00 62.09 124 ASN A N 1
ATOM 979 C CA . ASN A 1 124 ? -15.083 1.794 18.997 1.00 62.09 124 ASN A CA 1
ATOM 980 C C . ASN A 1 124 ? -13.554 1.702 19.220 1.00 62.09 124 ASN A C 1
ATOM 982 O O . ASN A 1 124 ? -13.111 1.191 20.249 1.00 62.09 124 ASN A O 1
ATOM 986 N N . LEU A 1 125 ? -12.753 2.111 18.228 1.00 57.47 125 LEU A N 1
ATOM 987 C CA . LEU A 1 125 ? -11.282 2.177 18.309 1.00 57.47 125 LEU A CA 1
ATOM 988 C C . LEU A 1 125 ? -10.789 3.427 19.048 1.00 57.47 125 LEU A C 1
ATOM 990 O O . LEU A 1 125 ? -11.333 4.524 18.783 1.00 57.47 125 LEU A O 1
#

Solvent-accessible surface area (backbone atoms only — not comparable to full-atom values): 7109 Å² total; per-residue (Å²): 110,46,82,36,57,69,29,66,42,69,60,61,87,73,55,54,63,51,57,68,74,49,56,96,43,73,39,42,34,35,33,23,59,48,12,19,24,42,40,43,53,45,49,63,55,50,61,69,40,92,49,39,47,42,29,30,35,41,24,50,15,51,46,21,61,39,66,84,84,68,59,72,43,71,43,97,85,70,80,49,76,48,71,68,64,78,40,89,37,63,95,42,45,92,28,43,82,60,19,55,75,37,80,41,74,55,64,87,92,49,63,62,66,60,54,47,51,56,49,53,77,71,50,94,121

pLDDT: mean 94.47, std 6.58, range [57.47, 98.88]

Foldseek 3Di:
DAEQELPAADDCVVLVVVLVVCAPHQAEYEYDQNRHENSLVSVVSQVPRPRYFYEAAFYVQHYAFAADPFDWDQDPVNPDIDTDTPDGRCVSVVSHRPGDGGPYHDDPVDDPVVVVVVVVVVDPD

Secondary structure (DSSP, 8-state):
-EE-TT-----HHHHTHHHHHTTTS-EEEEE-TT--THHHHHHHHHTTSTTEEEEE-------SEE-SS---EE-TTSS-EE----EE-GGGGGGTTT----SEEPPTTS-HHHHHHHHHHH---

Sequence (125 aa):
MVDLRNNGGGNKKLSDPFLKLLKGKNVFIITNSFTVSNAEQFTVKLKKIKNALHLGQVTMGAISYGMNYGYDYLTPSGSFRILPTDMDFHKFIKYEGKGITPDIALSFDKDWIEQTLEIINKTNL

Radius of gyration: 16.89 Å; Cα contacts (8 Å, |Δi|>4): 230; chains: 1; bounding box: 44×25×50 Å